Protein AF-A0A060C2E6-F1 (afdb_monomer)

InterPro domains:
  IPR013785 Aldolase-type TIM barrel [G3DSA:3.20.20.70] (1-172)
  IPR019563 Glycosyl-hydrolase 97, catalytic domain [PF10566] (2-89)
  IPR052720 Glycosyl Hydrolase Family 97 [PTHR35803] (1-172)

pLDDT: mean 97.92, std 1.61, range [87.94, 98.88]

Foldseek 3Di:
DLVVLVVCLVVVAAEDEEEQDDPAQARWDDPDVVHDTHTDGQQDPVVVVVVVVVLVSNVVSNHAYEYESHHAAQPCCVVRVSPFEYANDQACLQQQPPVVRQAPCRLVVCLVPSPVRHAHARQAAAQVCAHHPRRGNNDHNVRSLCCPVSGDTPDHHNRYDPVSCVVVVVSD

Secondary structure (DSSP, 8-state):
-HHHHHHHHHHT--EEEE---S-TT-EEE-SSTT-PPEEE-TTSHHHHHHHHHHHHHHHTTT-EEEESSPPPP-SGGGT-TTEEEE--S--THHHHH-SS---TTHHHHHHTTGGGTS--------TT-B-GGGPBPS--HHHHHHHHHHS--SS----S-HHHHTT-TTT-

Mean predicted aligned error: 2.59 Å

Sequence (172 aa):
MPKAFALYEKLGIDAVKTGYVCDAGQVERQDVPGGPVAREWHDGQWMSRHHLYVVEQAARHHIAIDAHEPIKDTGLRRTWPNWVSREGARGMEYNAWGDPPNPPSHEPTLVYTRLLSGPMDYTPGVLSLTGRNGQEIQSTLARQLALYVAIYSPIQMAADLPENYAKHLDAF

Nearest PDB structures (foldseek):
  8wg0-assembly1_B  TM=9.541E-01  e=4.405E-15  Flavobacterium johnsoniae UW101
  8wg0-assembly2_C  TM=9.394E-01  e=5.032E-15  Flavobacterium johnsoniae UW101
  8wg2-assembly1_A  TM=9.381E-01  e=5.378E-15  Flavobacterium johnsoniae UW101
  8wg2-assembly1_B  TM=9.254E-01  e=8.015E-15  Flavobacterium johnsoniae UW101
  8wg2-assembly2_D  TM=9.257E-01  e=9.784E-15  Flavobacterium johnsoniae UW101

Radius of gyration: 17.75 Å; Cα contacts (8 Å, |Δi|>4): 266; chains: 1; bounding box: 44×36×42 Å

Solvent-accessible surface area (backbone atoms only — not comparable to full-atom values): 9787 Å² total; per-residue (Å²): 108,72,71,56,47,56,48,31,44,76,71,70,47,49,66,46,79,46,75,55,94,59,62,88,52,52,45,78,44,57,95,45,95,92,49,72,78,44,68,37,37,54,75,33,75,67,38,52,50,47,57,51,49,53,47,58,57,29,47,78,53,64,24,30,34,32,31,35,63,40,55,77,62,81,55,56,41,78,81,41,65,39,45,52,34,24,3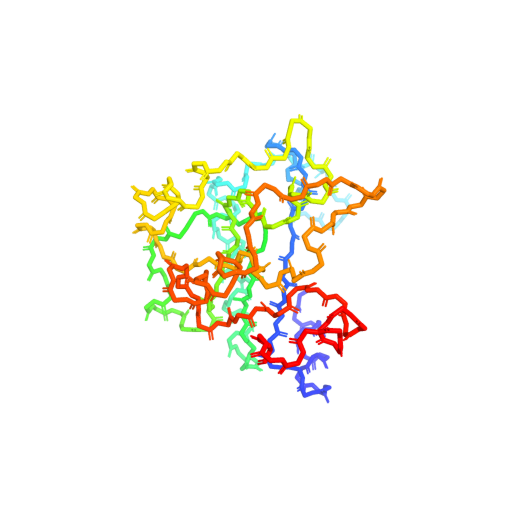9,68,59,93,40,46,65,33,29,26,72,38,90,74,42,61,56,78,61,43,67,68,48,34,56,80,47,64,49,73,37,42,46,33,49,42,44,41,41,50,66,72,39,60,27,56,97,69,31,72,35,68,69,51,60,69,54,30,60,47,35,74,70,69,50,51,38,90,63,78,53,73,58,43,57,71,75,48,46,70,76,37,65,92,81,103

Structure (mmCIF, N/CA/C/O backbone):
data_AF-A0A060C2E6-F1
#
_entry.id   AF-A0A060C2E6-F1
#
loop_
_atom_site.group_PDB
_atom_site.id
_atom_site.type_symbol
_atom_site.label_atom_id
_atom_site.label_alt_id
_atom_site.label_comp_id
_atom_site.label_asym_id
_atom_site.label_entity_id
_atom_site.label_seq_id
_atom_site.pdbx_PDB_ins_code
_atom_site.Cartn_x
_atom_site.Cartn_y
_atom_site.Cartn_z
_atom_site.occupancy
_atom_site.B_iso_or_equiv
_atom_site.auth_seq_id
_atom_site.auth_comp_id
_atom_site.auth_asym_id
_atom_site.auth_atom_id
_atom_site.pdbx_PDB_model_num
ATOM 1 N N . MET A 1 1 ? 17.604 -7.010 -10.357 1.00 87.94 1 MET A N 1
ATOM 2 C CA . MET A 1 1 ? 16.200 -7.467 -10.370 1.00 87.94 1 MET A CA 1
ATOM 3 C C . MET A 1 1 ? 16.056 -8.946 -10.742 1.00 87.94 1 MET A C 1
ATOM 5 O O . MET A 1 1 ? 15.616 -9.673 -9.863 1.00 87.94 1 MET A O 1
ATOM 9 N N . PRO A 1 2 ? 16.516 -9.463 -11.906 1.00 90.25 2 PRO A N 1
ATOM 10 C CA . PRO A 1 2 ? 16.280 -10.875 -12.266 1.00 90.25 2 PRO A CA 1
ATOM 11 C C . PRO A 1 2 ? 16.849 -11.889 -11.262 1.00 90.25 2 PRO A C 1
ATOM 13 O O . PRO A 1 2 ? 16.195 -12.859 -10.908 1.00 90.25 2 PRO A O 1
ATOM 16 N N . LYS A 1 3 ? 18.047 -11.622 -10.719 1.00 96.69 3 LYS A N 1
ATOM 17 C CA . LYS A 1 3 ? 18.658 -12.472 -9.681 1.00 96.69 3 LYS A CA 1
ATOM 18 C C . LYS A 1 3 ? 17.837 -12.537 -8.384 1.00 96.69 3 LYS A C 1
ATOM 20 O O . LYS A 1 3 ? 17.879 -13.556 -7.711 1.00 96.69 3 LYS A O 1
ATOM 25 N N . ALA A 1 4 ? 17.127 -11.461 -8.033 1.00 97.75 4 ALA A N 1
ATOM 26 C CA . ALA A 1 4 ? 16.304 -11.418 -6.826 1.00 97.75 4 ALA A CA 1
ATOM 27 C C . ALA A 1 4 ? 15.033 -12.259 -7.005 1.00 97.75 4 ALA A C 1
ATOM 29 O O . ALA A 1 4 ? 14.736 -13.086 -6.153 1.00 97.75 4 ALA A O 1
ATOM 30 N N . PHE A 1 5 ? 14.348 -12.133 -8.147 1.00 98.38 5 PHE A N 1
ATOM 31 C CA . PHE A 1 5 ? 13.170 -12.959 -8.428 1.00 98.38 5 PHE A CA 1
ATOM 32 C C . PHE A 1 5 ? 13.509 -14.442 -8.605 1.00 98.38 5 PHE A C 1
ATOM 34 O O . PHE A 1 5 ? 12.808 -15.276 -8.051 1.00 98.38 5 PHE A O 1
ATOM 41 N N . ALA A 1 6 ? 14.631 -14.781 -9.248 1.00 98.06 6 ALA A N 1
ATOM 42 C CA . ALA A 1 6 ? 15.096 -16.170 -9.310 1.00 98.06 6 ALA A CA 1
ATOM 43 C C . ALA A 1 6 ? 15.406 -16.757 -7.917 1.00 98.06 6 ALA A C 1
ATOM 45 O O . ALA A 1 6 ? 15.196 -17.945 -7.672 1.00 98.06 6 ALA A O 1
ATOM 46 N N . LEU A 1 7 ? 15.909 -15.934 -6.988 1.00 98.50 7 LEU A N 1
ATOM 47 C CA . LEU A 1 7 ? 16.091 -16.354 -5.599 1.00 98.50 7 LEU A CA 1
ATOM 48 C C . LEU A 1 7 ? 14.741 -16.578 -4.910 1.00 98.50 7 LEU A C 1
ATOM 50 O O . LEU A 1 7 ? 14.575 -17.602 -4.257 1.00 98.50 7 LEU A O 1
ATOM 54 N N . TYR A 1 8 ? 13.791 -15.655 -5.057 1.00 98.62 8 TYR A N 1
ATOM 55 C CA . TYR A 1 8 ? 12.454 -15.789 -4.477 1.00 98.62 8 TYR A CA 1
ATOM 56 C C . TYR A 1 8 ? 11.708 -17.015 -4.993 1.00 98.62 8 TYR A C 1
ATOM 58 O O . TYR A 1 8 ? 11.197 -17.780 -4.183 1.00 98.62 8 TYR A O 1
ATOM 66 N N . GLU A 1 9 ? 11.769 -17.285 -6.294 1.00 98.12 9 GLU A N 1
ATOM 67 C CA . GLU A 1 9 ? 11.239 -18.515 -6.882 1.00 98.12 9 GLU A CA 1
ATOM 68 C C . GLU A 1 9 ? 11.867 -19.762 -6.240 1.00 98.12 9 GLU A C 1
ATOM 70 O O . GLU A 1 9 ? 11.156 -20.659 -5.792 1.00 98.12 9 GLU A O 1
ATOM 75 N N . LYS A 1 10 ? 13.201 -19.800 -6.098 1.00 98.31 10 LYS A N 1
ATOM 76 C CA . LYS A 1 10 ? 13.901 -20.913 -5.433 1.00 98.31 10 LYS A CA 1
ATOM 77 C C . LYS A 1 10 ? 13.479 -21.092 -3.968 1.00 98.31 10 LYS A C 1
ATOM 79 O O . LYS A 1 10 ? 13.526 -22.208 -3.456 1.00 98.31 10 LYS A O 1
ATOM 84 N N . LEU A 1 11 ? 13.122 -20.003 -3.290 1.00 98.50 11 LEU A N 1
ATOM 85 C CA . LEU A 1 11 ? 12.660 -20.003 -1.901 1.00 98.50 11 LEU A CA 1
ATOM 86 C C . LEU A 1 11 ? 11.152 -20.273 -1.766 1.00 98.50 11 LEU A C 1
ATOM 88 O O . LEU A 1 11 ? 10.675 -20.381 -0.640 1.00 98.50 11 LEU A O 1
ATOM 92 N N . GLY A 1 12 ? 10.412 -20.392 -2.873 1.00 98.31 12 GLY A N 1
ATOM 93 C CA . GLY A 1 12 ? 8.960 -20.574 -2.858 1.00 98.31 12 GLY A CA 1
ATOM 94 C C . GLY A 1 12 ? 8.181 -19.318 -2.454 1.00 98.31 12 GLY A C 1
ATOM 95 O O . GLY A 1 12 ? 7.076 -19.437 -1.938 1.00 98.31 12 GLY A O 1
ATOM 96 N N . ILE A 1 13 ? 8.756 -18.128 -2.648 1.00 98.56 13 ILE A N 1
ATOM 97 C CA . ILE A 1 13 ? 8.090 -16.843 -2.399 1.00 98.56 13 ILE A CA 1
ATOM 98 C C . ILE A 1 13 ? 7.308 -16.452 -3.654 1.00 98.56 13 ILE A C 1
ATOM 100 O O . ILE A 1 13 ? 7.901 -16.259 -4.714 1.00 98.56 13 ILE A O 1
ATOM 104 N N . ASP A 1 14 ? 5.993 -16.306 -3.515 1.00 98.00 14 ASP A N 1
ATOM 105 C CA . ASP A 1 14 ? 5.034 -16.055 -4.597 1.00 98.00 14 ASP A CA 1
ATOM 106 C C . ASP A 1 14 ? 4.439 -14.634 -4.586 1.00 98.00 14 ASP A C 1
ATOM 108 O O . ASP A 1 14 ? 3.743 -14.249 -5.524 1.00 98.00 14 ASP A O 1
ATOM 112 N N . ALA A 1 15 ? 4.749 -13.818 -3.575 1.00 98.38 15 ALA A N 1
ATOM 113 C CA . ALA A 1 15 ? 4.339 -12.420 -3.486 1.00 98.38 15 ALA A CA 1
ATOM 114 C C . ALA A 1 15 ? 5.451 -11.540 -2.900 1.00 98.38 15 ALA A C 1
ATOM 116 O O . ALA A 1 15 ? 6.154 -11.930 -1.968 1.00 98.38 15 ALA A O 1
ATOM 117 N N . VAL A 1 16 ? 5.608 -10.331 -3.443 1.00 98.62 16 VAL A N 1
ATOM 118 C CA . VAL A 1 16 ? 6.627 -9.365 -3.018 1.00 98.62 16 VAL A CA 1
ATOM 119 C C . VAL A 1 16 ? 6.020 -7.976 -2.888 1.00 98.62 16 VAL A C 1
ATOM 121 O O . VAL A 1 16 ? 5.448 -7.441 -3.840 1.00 98.62 16 VAL A O 1
ATOM 124 N N . LYS A 1 17 ? 6.235 -7.362 -1.722 1.00 98.88 17 LYS A N 1
ATOM 125 C CA . LYS A 1 17 ? 6.035 -5.929 -1.514 1.00 98.88 17 LYS A CA 1
ATOM 126 C C . LYS A 1 17 ? 7.280 -5.160 -1.964 1.00 98.88 17 LYS A C 1
ATOM 128 O O . LYS A 1 17 ? 8.383 -5.440 -1.496 1.00 98.88 17 LYS A O 1
ATOM 133 N N . THR A 1 18 ? 7.119 -4.194 -2.862 1.00 98.69 18 THR A N 1
ATOM 134 C CA . THR A 1 18 ? 8.182 -3.261 -3.289 1.00 98.69 18 THR A CA 1
ATOM 135 C C . THR A 1 18 ? 7.919 -1.868 -2.722 1.00 98.69 18 THR A C 1
ATOM 137 O O . THR A 1 18 ? 6.757 -1.526 -2.548 1.00 98.69 18 THR A O 1
ATOM 140 N N . GLY A 1 19 ? 8.953 -1.054 -2.493 1.00 98.38 19 GLY A N 1
ATOM 141 C CA . GLY A 1 19 ? 8.812 0.332 -2.026 1.00 98.38 19 GLY A CA 1
ATOM 142 C C . GLY A 1 19 ? 9.834 1.260 -2.679 1.00 98.38 19 GLY A C 1
ATOM 143 O O . GLY A 1 19 ? 10.926 0.820 -3.052 1.00 98.38 19 GLY A O 1
ATOM 144 N N . TYR A 1 20 ? 9.467 2.531 -2.824 1.00 98.44 20 TYR A N 1
ATOM 145 C CA . TYR A 1 20 ? 10.231 3.574 -3.516 1.00 98.44 20 TYR A CA 1
ATOM 146 C C . TYR A 1 20 ? 10.250 4.868 -2.691 1.00 98.44 20 TYR A C 1
ATOM 148 O O . TYR A 1 20 ? 9.957 5.956 -3.193 1.00 98.44 20 TYR A O 1
ATOM 156 N N . VAL A 1 21 ? 10.588 4.732 -1.408 1.00 98.50 21 VAL A N 1
ATOM 157 C CA . VAL A 1 21 ? 10.610 5.824 -0.429 1.00 98.50 21 VAL A CA 1
ATOM 158 C C . VAL A 1 21 ? 11.662 6.870 -0.795 1.00 98.50 21 VAL A C 1
ATOM 160 O O . VAL A 1 21 ? 12.861 6.678 -0.595 1.00 98.50 21 VAL A O 1
ATOM 163 N N . CYS A 1 22 ? 11.193 8.003 -1.297 1.00 98.12 22 CYS A N 1
ATOM 164 C CA . CYS A 1 22 ? 11.940 9.246 -1.413 1.00 98.12 22 CYS A CA 1
ATOM 165 C C . CYS A 1 22 ? 10.949 10.401 -1.581 1.00 98.12 22 CYS A C 1
ATOM 167 O O . CYS A 1 22 ? 9.792 10.187 -1.953 1.00 98.12 22 CYS A O 1
ATOM 169 N N . ASP A 1 23 ? 11.407 11.632 -1.367 1.00 98.31 23 ASP A N 1
ATOM 170 C CA . ASP A 1 23 ? 10.582 12.794 -1.679 1.00 98.31 23 ASP A CA 1
ATOM 171 C C . ASP A 1 23 ? 10.278 12.860 -3.182 1.00 98.31 23 ASP A C 1
ATOM 173 O O . ASP A 1 23 ? 10.985 12.304 -4.035 1.00 98.31 23 ASP A O 1
ATOM 177 N N . ALA A 1 24 ? 9.214 13.583 -3.519 1.00 95.88 24 ALA A N 1
ATOM 178 C CA . ALA A 1 24 ? 8.791 13.744 -4.897 1.00 95.88 24 ALA A CA 1
ATOM 179 C C . ALA A 1 24 ? 9.901 14.392 -5.748 1.00 95.88 24 ALA A C 1
ATOM 181 O O . ALA A 1 24 ? 10.527 15.379 -5.352 1.00 95.88 24 ALA A O 1
ATOM 182 N N . GLY A 1 25 ? 10.165 13.807 -6.918 1.00 97.25 25 GLY A N 1
ATOM 183 C CA . GLY A 1 25 ? 11.249 14.248 -7.798 1.00 97.25 25 GLY A CA 1
ATOM 184 C C . GLY A 1 25 ? 12.651 13.865 -7.308 1.00 97.25 25 GLY A C 1
ATOM 185 O O . GLY A 1 25 ? 13.629 14.433 -7.792 1.00 97.25 25 GLY A O 1
ATOM 186 N N . GLN A 1 26 ? 12.774 12.948 -6.342 1.00 98.06 26 GLN A N 1
ATOM 187 C CA . GLN A 1 26 ? 14.061 12.450 -5.840 1.00 98.06 26 GLN A CA 1
ATOM 188 C C . GLN A 1 26 ? 14.312 10.971 -6.141 1.00 98.06 26 GLN A C 1
ATOM 190 O O . GLN A 1 26 ? 15.242 10.395 -5.582 1.00 98.06 26 GLN A O 1
ATOM 195 N N . VAL A 1 27 ? 13.544 10.356 -7.046 1.00 98.19 27 VAL A N 1
ATOM 196 C CA . VAL A 1 27 ? 13.866 8.998 -7.492 1.00 98.19 27 VAL A CA 1
ATOM 197 C C . VAL A 1 27 ? 15.205 9.041 -8.213 1.00 98.19 27 VAL A C 1
ATOM 199 O O . VAL A 1 27 ? 15.346 9.727 -9.226 1.00 98.19 27 VAL A O 1
ATOM 202 N N . GLU A 1 28 ? 16.185 8.307 -7.701 1.00 96.88 28 GLU A N 1
ATOM 203 C CA . GLU A 1 28 ? 17.524 8.271 -8.275 1.00 96.88 28 GLU A CA 1
ATOM 204 C C . GLU A 1 28 ? 17.630 7.229 -9.389 1.00 96.88 28 GLU A C 1
ATOM 206 O O . GLU A 1 28 ? 17.235 6.069 -9.250 1.00 96.88 28 GLU A O 1
ATOM 211 N N . ARG A 1 29 ? 18.217 7.648 -10.508 1.00 94.62 29 ARG A N 1
ATOM 212 C CA . ARG A 1 29 ? 18.491 6.810 -11.670 1.00 94.62 29 ARG A CA 1
ATOM 213 C C . ARG A 1 29 ? 19.936 6.973 -12.111 1.00 94.62 29 ARG A C 1
ATOM 215 O O . ARG A 1 29 ? 20.447 8.085 -12.180 1.00 94.62 29 ARG A O 1
ATOM 222 N N . GLN A 1 30 ? 20.553 5.872 -12.526 1.00 94.62 30 GLN A N 1
ATOM 223 C CA . GLN A 1 30 ? 21.810 5.878 -13.270 1.00 94.62 30 GLN A CA 1
ATOM 224 C C . GLN A 1 30 ? 21.623 5.097 -14.571 1.00 94.62 30 GLN A C 1
ATOM 226 O O . GLN A 1 30 ? 21.147 3.963 -14.550 1.00 94.62 30 GLN A O 1
ATOM 231 N N . ASP A 1 31 ? 22.008 5.691 -15.701 1.00 91.38 31 ASP A N 1
ATOM 232 C CA . ASP A 1 31 ? 21.896 5.039 -17.017 1.00 91.38 31 ASP A CA 1
ATOM 233 C C . ASP A 1 31 ? 22.971 3.992 -17.272 1.00 91.38 31 ASP A C 1
ATOM 235 O O . ASP A 1 31 ? 22.781 3.056 -18.047 1.00 91.38 31 ASP A O 1
ATOM 239 N N . VAL A 1 32 ? 24.103 4.143 -16.593 1.00 93.44 32 VAL A N 1
ATOM 240 C CA . VAL A 1 32 ? 25.214 3.201 -16.634 1.00 93.44 32 VAL A CA 1
ATOM 241 C C . VAL A 1 32 ? 25.689 2.927 -15.209 1.00 93.44 32 VAL A C 1
ATOM 243 O O . VAL A 1 32 ? 25.651 3.837 -14.375 1.00 93.44 32 VAL A O 1
ATOM 246 N N . PRO A 1 33 ? 26.148 1.700 -14.898 1.00 90.25 33 PRO A N 1
ATOM 247 C CA . PRO A 1 33 ? 26.710 1.390 -13.588 1.00 90.25 33 PRO A CA 1
ATOM 248 C C . PRO A 1 33 ? 27.841 2.359 -13.220 1.00 90.25 33 PRO A C 1
ATOM 250 O O . PRO A 1 33 ? 28.813 2.489 -13.962 1.00 90.25 33 PRO A O 1
ATOM 253 N N . GLY A 1 34 ? 27.702 3.049 -12.085 1.00 93.38 34 GLY A N 1
ATOM 254 C CA . GLY A 1 34 ? 28.673 4.049 -11.624 1.00 93.38 34 GLY A CA 1
ATOM 255 C C . GLY A 1 34 ? 28.631 5.393 -12.366 1.00 93.38 34 GLY A C 1
ATOM 256 O O . GLY A 1 34 ? 29.513 6.222 -12.156 1.00 93.38 34 GLY A O 1
ATOM 257 N N . GLY A 1 35 ? 27.638 5.620 -13.231 1.00 95.75 35 GLY A N 1
ATOM 258 C CA . GLY A 1 35 ? 27.428 6.894 -13.920 1.00 95.75 35 GLY A CA 1
ATOM 259 C C . GLY A 1 35 ? 26.857 8.002 -13.022 1.00 95.75 35 GLY A C 1
ATOM 260 O O . GLY A 1 35 ? 26.594 7.781 -11.838 1.00 95.75 35 GLY A O 1
ATOM 261 N N . PRO A 1 36 ? 26.630 9.210 -13.568 1.00 96.62 36 PRO A N 1
ATOM 262 C CA . PRO A 1 36 ? 25.983 10.287 -12.826 1.00 96.62 36 PRO A CA 1
ATOM 263 C C . PRO A 1 36 ? 24.552 9.905 -12.427 1.00 96.62 36 PRO A C 1
ATOM 265 O O . PRO A 1 36 ? 23.855 9.205 -13.164 1.00 96.62 36 PRO A O 1
ATOM 268 N N . VAL A 1 37 ? 24.121 10.392 -11.263 1.00 96.69 37 VAL A N 1
ATOM 269 C CA . VAL A 1 37 ? 22.749 10.223 -10.776 1.00 96.69 37 VAL A CA 1
ATOM 270 C C . VAL A 1 37 ? 21.858 11.303 -11.387 1.00 96.69 37 VAL A C 1
ATOM 272 O O . VAL A 1 37 ? 22.113 12.496 -11.228 1.00 96.69 37 VAL A O 1
ATOM 275 N N . ALA A 1 38 ? 20.805 10.875 -12.075 1.00 95.94 38 ALA A N 1
ATOM 276 C CA . ALA A 1 38 ? 19.682 11.706 -12.485 1.00 95.94 38 ALA A CA 1
ATOM 277 C C . ALA A 1 38 ? 18.524 11.544 -11.493 1.00 95.94 38 ALA A C 1
ATOM 279 O O . ALA A 1 38 ? 18.405 10.512 -10.830 1.00 95.94 38 ALA A O 1
ATOM 280 N N . ARG A 1 39 ? 17.662 12.561 -11.416 1.00 97.38 39 ARG A N 1
ATOM 281 C CA . ARG A 1 39 ? 16.454 12.542 -10.589 1.00 97.38 39 ARG A CA 1
ATOM 282 C C . ARG A 1 39 ? 15.203 12.495 -11.450 1.00 97.38 39 ARG A C 1
ATOM 284 O O . ARG A 1 39 ? 15.105 13.220 -12.436 1.00 97.38 39 ARG A O 1
ATOM 291 N N . GLU A 1 40 ? 14.259 11.657 -11.049 1.00 98.12 40 GLU A N 1
ATOM 292 C CA . GLU A 1 40 ? 12.985 11.437 -11.725 1.00 98.12 40 GLU A CA 1
ATOM 293 C C . GLU A 1 40 ? 11.814 11.593 -10.741 1.00 98.12 40 GLU A C 1
ATOM 295 O O . GLU A 1 40 ? 11.971 11.505 -9.520 1.00 98.12 40 GLU A O 1
ATOM 300 N N . TRP A 1 41 ? 10.618 11.808 -11.286 1.00 98.50 41 TRP A N 1
ATOM 301 C CA . TRP A 1 41 ? 9.361 11.744 -10.537 1.00 98.50 41 TRP A CA 1
ATOM 302 C C . TRP A 1 41 ? 8.806 10.315 -10.538 1.00 98.50 41 TRP A C 1
ATOM 304 O O . TRP A 1 41 ? 8.939 9.609 -11.543 1.00 98.50 41 TRP A O 1
ATOM 314 N N . HIS A 1 42 ? 8.129 9.906 -9.457 1.00 98.56 42 HIS A N 1
ATOM 315 C CA . HIS A 1 42 ? 7.464 8.595 -9.338 1.00 98.56 42 HIS A CA 1
ATOM 316 C C . HIS A 1 42 ? 6.437 8.324 -10.445 1.00 98.56 42 HIS A C 1
ATOM 318 O O . HIS A 1 42 ? 6.231 7.183 -10.848 1.00 98.56 42 HIS A O 1
ATOM 324 N N . ASP A 1 43 ? 5.807 9.369 -10.972 1.00 98.31 43 ASP A N 1
ATOM 325 C CA . ASP A 1 43 ? 4.786 9.306 -12.016 1.00 98.31 43 ASP A CA 1
ATOM 326 C C . ASP A 1 43 ? 5.291 9.760 -13.397 1.00 98.31 43 ASP A C 1
ATOM 328 O O . ASP A 1 43 ? 4.529 9.803 -14.366 1.00 98.31 43 ASP A O 1
ATOM 332 N N . GLY A 1 44 ? 6.593 10.033 -13.526 1.00 98.44 44 GLY A N 1
ATOM 333 C CA . GLY A 1 44 ? 7.230 10.315 -14.807 1.00 98.44 44 GLY A CA 1
ATOM 334 C C . GLY A 1 44 ? 7.233 9.103 -15.747 1.00 98.44 44 GLY A C 1
ATOM 335 O O . GLY A 1 44 ? 7.007 7.954 -15.350 1.00 98.44 44 GLY A O 1
ATOM 336 N N . GLN A 1 45 ? 7.552 9.335 -17.026 1.00 98.38 45 GLN A N 1
ATOM 337 C CA . GLN A 1 45 ? 7.634 8.257 -18.022 1.00 98.38 45 GLN A CA 1
ATOM 338 C C . GLN A 1 45 ? 8.649 7.176 -17.618 1.00 98.38 45 GLN A C 1
ATOM 340 O O . GLN A 1 45 ? 8.410 5.991 -17.865 1.00 98.38 45 GLN A O 1
ATOM 345 N N . TRP A 1 46 ? 9.773 7.568 -17.010 1.00 97.88 46 TRP A N 1
ATOM 346 C CA . TRP A 1 46 ? 10.787 6.613 -16.578 1.00 97.88 46 TRP A CA 1
ATOM 347 C C . TRP A 1 46 ? 10.232 5.656 -15.520 1.00 97.88 46 TRP A C 1
ATOM 349 O O . TRP A 1 46 ? 10.268 4.441 -15.716 1.00 97.88 46 TRP A O 1
ATOM 359 N N . MET A 1 47 ? 9.639 6.189 -14.448 1.00 98.44 47 MET A N 1
ATOM 360 C CA . MET A 1 47 ? 9.104 5.366 -13.362 1.00 98.44 47 MET A CA 1
ATOM 361 C C . MET A 1 47 ? 7.863 4.571 -13.767 1.00 98.44 47 MET A C 1
ATOM 363 O O . MET A 1 47 ? 7.739 3.406 -13.393 1.00 98.44 47 MET A O 1
ATOM 367 N N . SER A 1 48 ? 7.016 5.121 -14.644 1.00 98.56 48 SER A N 1
ATOM 368 C CA . SER A 1 48 ? 5.942 4.359 -15.300 1.00 98.56 48 SER A CA 1
ATOM 369 C C . SER A 1 48 ? 6.469 3.073 -15.951 1.00 98.56 48 SER A C 1
ATOM 371 O O . SER A 1 48 ? 5.915 1.991 -15.755 1.00 98.56 48 SER A O 1
ATOM 373 N N . ARG A 1 49 ? 7.565 3.179 -16.719 1.00 98.56 49 ARG A N 1
ATOM 374 C CA . ARG A 1 49 ? 8.208 2.031 -17.380 1.00 98.56 49 ARG A CA 1
ATOM 375 C C . ARG A 1 49 ? 8.892 1.107 -16.383 1.00 98.56 49 ARG A C 1
ATOM 377 O O . ARG A 1 49 ? 8.855 -0.104 -16.569 1.00 98.56 49 ARG A O 1
ATOM 384 N N . HIS A 1 50 ? 9.497 1.658 -15.336 1.00 98.31 50 HIS A N 1
ATOM 385 C CA . HIS A 1 50 ? 10.143 0.878 -14.291 1.00 98.31 50 HIS A CA 1
ATOM 386 C C . HIS A 1 50 ? 9.167 -0.032 -13.550 1.00 98.31 50 HIS A C 1
ATOM 388 O O . HIS A 1 50 ? 9.426 -1.228 -13.448 1.00 98.31 50 HIS A O 1
ATOM 394 N N . HIS A 1 51 ? 8.037 0.500 -13.076 1.00 98.69 51 HIS A N 1
ATOM 395 C CA . HIS A 1 51 ? 7.035 -0.317 -12.394 1.00 98.69 51 HIS A CA 1
ATOM 396 C C . HIS A 1 51 ? 6.527 -1.446 -13.294 1.00 98.69 51 HIS A C 1
ATOM 398 O O . HIS A 1 51 ? 6.460 -2.593 -12.857 1.00 98.69 51 HIS A O 1
ATOM 404 N N . LEU A 1 52 ? 6.241 -1.150 -14.568 1.00 98.75 52 LEU A N 1
ATOM 405 C CA . LEU A 1 52 ? 5.830 -2.179 -15.521 1.00 98.75 52 LEU A CA 1
ATOM 406 C C .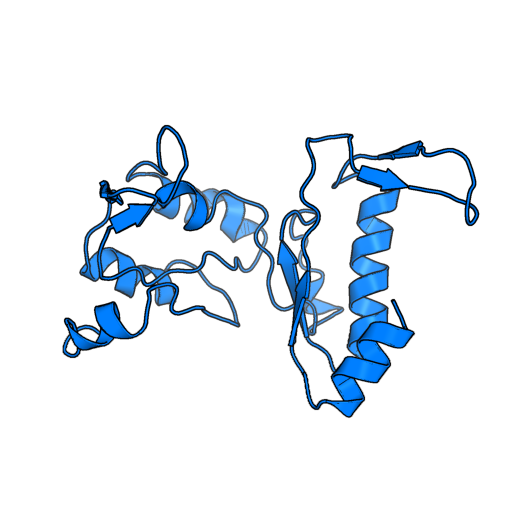 LEU A 1 52 ? 6.932 -3.225 -15.738 1.00 98.75 52 LEU A C 1
ATOM 408 O O . LEU A 1 52 ? 6.649 -4.417 -15.709 1.00 98.75 52 LEU A O 1
ATOM 412 N N . TYR A 1 53 ? 8.191 -2.800 -15.873 1.00 98.62 53 TYR A N 1
ATOM 413 C CA . TYR A 1 53 ? 9.327 -3.714 -15.974 1.00 98.62 53 TYR A CA 1
ATOM 414 C C . TYR A 1 53 ? 9.411 -4.652 -14.762 1.00 98.62 53 TYR A C 1
ATOM 416 O O . TYR A 1 53 ? 9.565 -5.857 -14.945 1.00 98.62 53 TYR A O 1
ATOM 424 N N . VAL A 1 54 ? 9.256 -4.138 -13.536 1.00 98.69 54 VAL A N 1
ATOM 425 C CA . VAL A 1 54 ? 9.255 -4.956 -12.308 1.00 98.69 54 VAL A CA 1
ATOM 426 C C . VAL A 1 54 ? 8.160 -6.019 -12.363 1.00 98.69 54 VAL A C 1
ATOM 428 O O . VAL A 1 54 ? 8.436 -7.194 -12.127 1.00 98.69 54 VAL A O 1
ATOM 431 N N . VAL A 1 55 ? 6.942 -5.615 -12.724 1.00 98.75 55 VAL A N 1
ATOM 432 C CA . VAL A 1 55 ? 5.768 -6.493 -12.824 1.00 98.75 55 VAL A CA 1
ATOM 433 C C . VAL A 1 55 ? 5.962 -7.575 -13.885 1.00 98.75 55 VAL A C 1
ATOM 435 O O . VAL A 1 55 ? 5.691 -8.745 -13.617 1.00 98.75 55 VAL A O 1
ATOM 438 N N . GLU A 1 56 ? 6.482 -7.215 -15.060 1.00 98.69 56 GLU A N 1
ATOM 439 C CA . GLU A 1 56 ? 6.779 -8.154 -16.146 1.00 98.69 56 GLU A CA 1
ATOM 440 C C . GLU A 1 56 ? 7.883 -9.147 -15.774 1.00 98.69 56 GLU A C 1
ATOM 442 O O . GLU A 1 56 ? 7.810 -10.322 -16.137 1.00 98.69 56 GLU A O 1
ATOM 447 N N . GLN A 1 57 ? 8.920 -8.694 -15.059 1.00 98.62 57 GLN A N 1
ATOM 448 C CA . GLN A 1 57 ? 9.963 -9.591 -14.566 1.00 98.62 57 GLN A CA 1
ATOM 449 C C . GLN A 1 57 ? 9.404 -10.546 -13.509 1.00 98.62 57 GLN A C 1
ATOM 451 O O . GLN A 1 57 ? 9.648 -11.743 -13.605 1.00 98.62 57 GLN A O 1
ATOM 456 N N . ALA A 1 58 ? 8.622 -10.050 -12.550 1.00 98.69 58 ALA A N 1
ATOM 457 C CA . ALA A 1 58 ? 8.004 -10.869 -11.510 1.00 98.69 58 ALA A CA 1
ATOM 458 C C . ALA A 1 58 ? 7.051 -11.928 -12.090 1.00 98.69 58 ALA A C 1
ATOM 460 O O . ALA A 1 58 ? 7.081 -13.085 -11.673 1.00 98.69 58 ALA A O 1
ATOM 461 N N . ALA A 1 59 ? 6.271 -11.568 -13.116 1.00 98.50 59 ALA A N 1
ATOM 462 C CA . ALA A 1 59 ? 5.330 -12.474 -13.773 1.00 98.50 59 ALA A CA 1
ATOM 463 C C . ALA A 1 59 ? 6.014 -13.722 -14.360 1.00 98.50 59 ALA A C 1
ATOM 465 O O . ALA A 1 59 ? 5.448 -14.811 -14.307 1.00 98.50 59 ALA A O 1
ATOM 466 N N . ARG A 1 60 ? 7.248 -13.589 -14.872 1.00 98.25 60 ARG A N 1
ATOM 467 C CA . ARG A 1 60 ? 8.043 -14.715 -15.409 1.00 98.25 60 ARG A CA 1
ATOM 468 C C . ARG A 1 60 ? 8.425 -15.747 -14.349 1.00 98.25 60 ARG A C 1
ATOM 470 O O . ARG A 1 60 ? 8.730 -16.875 -14.709 1.00 98.25 60 ARG A O 1
ATOM 477 N N . HIS A 1 61 ? 8.412 -15.344 -13.083 1.00 98.50 61 HIS A N 1
ATOM 478 C CA . HIS A 1 61 ? 8.710 -16.181 -11.925 1.00 98.50 61 HIS A CA 1
ATOM 479 C C . HIS A 1 61 ? 7.444 -16.535 -11.130 1.00 98.50 61 HIS A C 1
ATOM 481 O O . HIS A 1 61 ? 7.549 -17.032 -10.017 1.00 98.50 61 HIS A O 1
ATOM 487 N N . HIS A 1 62 ? 6.250 -16.259 -11.675 1.00 98.12 62 HIS A N 1
ATOM 488 C CA . HIS A 1 62 ? 4.966 -16.450 -10.991 1.00 98.12 62 HIS A CA 1
ATOM 489 C C . HIS A 1 62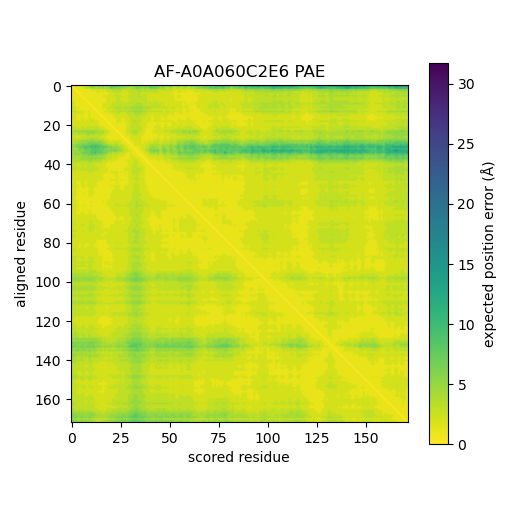 ? 4.843 -15.681 -9.663 1.00 98.12 62 HIS A C 1
ATOM 491 O O . HIS A 1 62 ? 4.172 -16.134 -8.742 1.00 98.12 62 HIS A O 1
ATOM 497 N N . ILE A 1 63 ? 5.460 -14.497 -9.585 1.00 98.81 63 ILE A N 1
ATOM 498 C CA . ILE A 1 63 ? 5.453 -13.646 -8.392 1.00 98.81 63 ILE A CA 1
ATOM 499 C C . ILE A 1 63 ? 4.445 -12.500 -8.552 1.00 98.81 63 ILE A C 1
ATOM 501 O O . ILE A 1 63 ? 4.481 -11.739 -9.529 1.00 98.81 63 ILE A O 1
ATOM 505 N N . ALA A 1 64 ? 3.565 -12.357 -7.562 1.00 98.81 64 ALA A N 1
ATOM 506 C CA . ALA A 1 64 ? 2.678 -11.219 -7.379 1.00 98.81 64 ALA A CA 1
ATOM 507 C C . ALA A 1 64 ? 3.426 -10.007 -6.795 1.00 98.81 64 ALA A C 1
ATOM 509 O O . ALA A 1 64 ? 4.340 -10.149 -5.986 1.00 98.81 64 ALA A O 1
ATOM 510 N N . ILE A 1 65 ? 3.025 -8.804 -7.200 1.00 98.88 65 ILE A N 1
ATOM 511 C CA . ILE A 1 65 ? 3.616 -7.531 -6.790 1.00 98.88 65 ILE A CA 1
ATOM 512 C C . ILE A 1 65 ? 2.573 -6.667 -6.096 1.00 98.88 65 ILE A C 1
ATOM 514 O O . ILE A 1 65 ? 1.511 -6.383 -6.657 1.00 98.88 65 ILE A O 1
ATOM 518 N N . ASP A 1 66 ? 2.945 -6.200 -4.910 1.00 98.88 66 ASP A N 1
ATOM 519 C CA . ASP A 1 66 ? 2.292 -5.131 -4.168 1.00 98.88 66 ASP A CA 1
ATOM 520 C C . ASP A 1 66 ? 3.239 -3.927 -4.070 1.00 98.88 66 ASP A C 1
ATOM 522 O O . ASP A 1 66 ? 4.330 -4.024 -3.509 1.00 98.88 66 ASP A O 1
ATOM 526 N N . ALA A 1 67 ? 2.882 -2.802 -4.688 1.00 98.75 67 ALA A N 1
ATOM 527 C CA . ALA A 1 67 ? 3.793 -1.664 -4.823 1.00 98.75 67 ALA A CA 1
ATOM 528 C C . ALA A 1 67 ? 3.438 -0.502 -3.882 1.00 98.75 67 ALA A C 1
ATOM 530 O O . ALA A 1 67 ? 2.402 0.140 -4.039 1.00 98.75 67 ALA A O 1
ATOM 531 N N . HIS A 1 68 ? 4.333 -0.182 -2.950 1.00 98.88 68 HIS A N 1
ATOM 532 C CA . HIS A 1 68 ? 4.327 1.052 -2.155 1.00 98.88 68 HIS A CA 1
ATOM 533 C C . HIS A 1 68 ? 5.137 2.146 -2.870 1.00 98.88 68 HIS A C 1
ATOM 535 O O . HIS A 1 68 ? 5.915 1.841 -3.774 1.00 98.88 68 HIS A O 1
ATOM 541 N N . GLU A 1 69 ? 4.840 3.416 -2.582 1.00 98.75 69 GLU A N 1
ATOM 542 C CA . GLU A 1 69 ? 5.219 4.597 -3.389 1.00 98.75 69 GLU A CA 1
ATOM 543 C C . GLU A 1 69 ? 5.087 4.389 -4.922 1.00 98.75 69 GLU A C 1
ATOM 545 O O . GLU A 1 69 ? 6.031 4.632 -5.684 1.00 98.75 69 GLU A O 1
ATOM 550 N N . PRO A 1 70 ? 3.936 3.892 -5.418 1.00 98.56 70 PRO A N 1
ATOM 551 C CA . PRO A 1 70 ? 3.785 3.492 -6.808 1.00 98.56 70 PRO A CA 1
ATOM 552 C C . PRO A 1 70 ? 3.391 4.672 -7.706 1.00 98.56 70 PRO A C 1
ATOM 554 O O . PRO A 1 70 ? 2.854 5.686 -7.255 1.00 98.56 70 PRO A O 1
ATOM 557 N N . ILE A 1 71 ? 3.457 4.467 -9.021 1.00 98.56 71 ILE A N 1
ATOM 558 C CA . ILE A 1 71 ? 2.555 5.187 -9.926 1.00 98.56 71 ILE A CA 1
ATOM 559 C C . ILE A 1 71 ? 1.086 4.826 -9.630 1.00 98.56 71 ILE A C 1
ATOM 561 O O . ILE A 1 71 ? 0.767 3.674 -9.309 1.00 98.56 71 ILE A O 1
ATOM 565 N N . LYS A 1 72 ? 0.164 5.789 -9.772 1.00 98.69 72 LYS A N 1
ATOM 566 C CA . LYS A 1 72 ? -1.279 5.561 -9.560 1.00 98.69 72 LYS A CA 1
ATOM 567 C C . LYS A 1 72 ? -1.812 4.386 -10.384 1.00 98.69 72 LYS A C 1
ATOM 569 O O . LYS A 1 72 ? -1.326 4.116 -11.486 1.00 98.69 72 LYS A O 1
ATOM 574 N N . ASP A 1 73 ? -2.832 3.707 -9.864 1.00 98.81 73 ASP A N 1
ATOM 575 C CA . ASP A 1 73 ? -3.491 2.642 -10.618 1.00 98.81 73 ASP A CA 1
ATOM 576 C C . ASP A 1 73 ? -4.246 3.225 -11.826 1.00 98.81 73 ASP A C 1
ATOM 578 O O . ASP A 1 73 ? -4.845 4.301 -11.775 1.00 98.81 73 ASP A O 1
ATOM 582 N N . THR A 1 74 ? -4.160 2.516 -12.944 1.00 98.75 74 THR A N 1
ATOM 583 C CA . THR A 1 74 ? -4.816 2.830 -14.220 1.00 98.75 74 THR A CA 1
ATOM 584 C C . THR A 1 74 ? -5.498 1.598 -14.821 1.00 98.75 74 THR A C 1
ATOM 586 O O . THR A 1 74 ? -5.864 1.591 -15.995 1.00 98.75 74 THR A O 1
ATOM 589 N N . GLY A 1 75 ? -5.675 0.536 -14.028 1.00 98.75 75 GLY A N 1
ATOM 590 C CA . GLY A 1 75 ? -6.338 -0.702 -14.427 1.00 98.75 75 GLY A CA 1
ATOM 591 C C . GLY A 1 75 ? -5.416 -1.745 -15.060 1.00 98.75 75 GLY A C 1
ATOM 592 O O . GLY A 1 75 ? -5.906 -2.772 -15.533 1.00 98.75 75 GLY A O 1
ATOM 593 N N . LEU A 1 76 ? -4.091 -1.539 -15.047 1.00 98.75 76 LEU A N 1
ATOM 594 C CA . LEU A 1 76 ? -3.126 -2.473 -15.648 1.00 98.75 76 LEU A CA 1
ATOM 595 C C . LEU A 1 76 ? -3.154 -3.874 -15.033 1.00 98.75 76 LEU A C 1
ATOM 597 O O . LEU A 1 76 ? -2.754 -4.812 -15.713 1.00 98.75 76 LEU A O 1
ATOM 601 N N . ARG A 1 77 ? -3.720 -4.051 -13.834 1.00 98.69 77 ARG A N 1
ATOM 602 C CA . ARG A 1 77 ? -4.031 -5.369 -13.255 1.00 98.69 77 ARG A CA 1
ATOM 603 C C . ARG A 1 77 ? -4.904 -6.258 -14.155 1.00 98.69 77 ARG A C 1
ATOM 605 O O . ARG A 1 77 ? -4.886 -7.473 -14.022 1.00 98.69 77 ARG A O 1
ATOM 612 N N . ARG A 1 78 ? -5.663 -5.681 -15.098 1.00 98.81 78 ARG A N 1
ATOM 613 C CA . ARG A 1 78 ? -6.372 -6.449 -16.137 1.00 98.81 78 ARG A CA 1
ATOM 614 C C . ARG A 1 78 ? -5.400 -7.128 -17.106 1.00 98.81 78 ARG A C 1
ATOM 616 O O . ARG A 1 78 ? -5.650 -8.252 -17.524 1.00 98.81 78 ARG A O 1
ATOM 623 N N . THR A 1 79 ? -4.341 -6.425 -17.499 1.00 98.81 79 THR A N 1
ATOM 624 C CA . THR A 1 79 ? -3.324 -6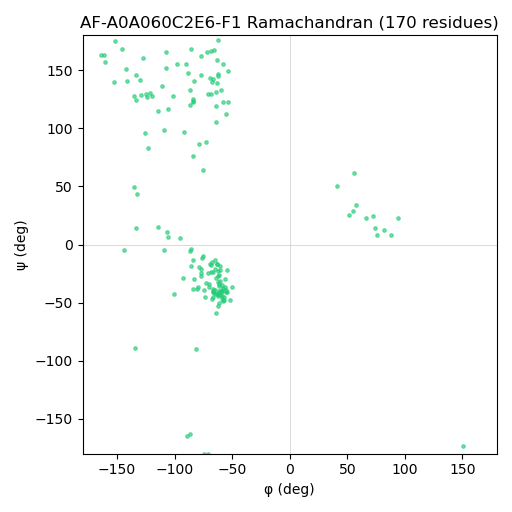.905 -18.447 1.00 98.81 79 THR A CA 1
ATOM 625 C C . THR A 1 79 ? -2.261 -7.744 -17.740 1.00 98.81 79 THR A C 1
ATOM 627 O O . THR A 1 79 ? -1.826 -8.756 -18.277 1.00 98.81 79 THR A O 1
ATOM 630 N N . TRP A 1 80 ? -1.888 -7.342 -16.525 1.00 98.75 80 TRP A N 1
ATOM 631 C CA . TRP A 1 80 ? -0.892 -7.978 -15.666 1.00 98.75 80 TRP A CA 1
ATOM 632 C C . TRP A 1 80 ? -1.521 -8.339 -14.315 1.00 98.75 80 TRP A C 1
ATOM 634 O O . TRP A 1 80 ? -1.388 -7.577 -13.355 1.00 98.75 80 TRP A O 1
ATOM 644 N N . PRO A 1 81 ? -2.219 -9.487 -14.215 1.00 98.81 81 PRO A N 1
ATOM 645 C CA . PRO A 1 81 ? -2.944 -9.879 -13.003 1.00 98.81 81 PRO A CA 1
ATOM 646 C C . PRO A 1 81 ? -2.057 -10.095 -11.776 1.00 98.81 81 PRO A C 1
ATOM 648 O O . PRO A 1 81 ? -2.563 -10.099 -10.658 1.00 98.81 81 PRO A O 1
ATOM 651 N N . ASN A 1 82 ? -0.744 -10.255 -11.970 1.00 98.81 82 ASN A N 1
ATOM 652 C CA . ASN A 1 82 ? 0.213 -10.353 -10.877 1.00 98.81 82 ASN A CA 1
ATOM 653 C C . ASN A 1 82 ? 0.516 -8.994 -10.222 1.00 98.81 82 ASN A C 1
ATOM 655 O O . ASN A 1 82 ? 1.106 -8.982 -9.153 1.00 98.81 82 ASN A O 1
ATOM 659 N N . TRP A 1 83 ? 0.108 -7.853 -10.791 1.00 98.81 83 TRP A N 1
ATOM 660 C CA . TRP A 1 83 ? 0.165 -6.564 -10.088 1.00 98.81 83 TRP A CA 1
ATOM 661 C C . TRP A 1 83 ? -1.083 -6.396 -9.212 1.00 98.81 83 TRP A C 1
ATOM 663 O O . TRP A 1 83 ? -2.047 -5.723 -9.585 1.00 98.81 83 TRP A O 1
ATOM 673 N N . VAL A 1 84 ? -1.083 -7.104 -8.082 1.00 98.62 84 VAL A N 1
ATOM 674 C CA . VAL A 1 84 ? -2.284 -7.409 -7.294 1.00 98.62 84 VAL A CA 1
ATOM 675 C C . VAL A 1 84 ? -2.805 -6.214 -6.501 1.00 98.62 84 VAL A C 1
ATOM 677 O O . VAL A 1 84 ? -4.015 -6.005 -6.439 1.00 98.62 84 VAL A O 1
ATOM 680 N N . SER A 1 85 ? -1.913 -5.412 -5.925 1.00 98.69 85 SER A N 1
ATOM 681 C CA . SER A 1 85 ? -2.278 -4.224 -5.156 1.00 98.69 85 SER A CA 1
ATOM 682 C C . SER A 1 85 ? -1.172 -3.174 -5.202 1.00 98.69 85 SER A C 1
ATOM 684 O O . SER A 1 85 ? -0.128 -3.365 -5.839 1.00 98.69 85 SER A O 1
ATOM 686 N N . ARG A 1 86 ? -1.459 -2.014 -4.619 1.00 98.88 86 ARG A N 1
ATOM 687 C CA . ARG A 1 86 ? -0.503 -0.925 -4.428 1.00 98.88 86 ARG A CA 1
ATOM 688 C C . ARG A 1 86 ? -0.997 0.024 -3.341 1.00 98.88 86 ARG A C 1
ATOM 690 O O . ARG A 1 86 ? -2.206 0.139 -3.150 1.00 98.88 86 ARG A O 1
ATOM 697 N N . GLU A 1 87 ? -0.112 0.779 -2.707 1.00 98.88 87 GLU A N 1
ATOM 698 C CA . GLU A 1 87 ? -0.512 1.783 -1.715 1.00 98.88 87 GLU A CA 1
ATOM 699 C C . GLU A 1 87 ? -0.970 3.087 -2.400 1.00 98.88 87 GLU A C 1
ATOM 701 O O . GLU A 1 87 ? -2.139 3.225 -2.773 1.00 98.88 87 GLU A O 1
ATOM 706 N N . GLY A 1 88 ? -0.062 4.037 -2.652 1.00 98.38 88 GLY A N 1
ATOM 707 C CA . GLY A 1 88 ? -0.335 5.242 -3.451 1.00 98.38 88 GLY A CA 1
ATOM 708 C C . GLY A 1 88 ? -1.344 6.215 -2.826 1.00 98.38 88 GLY A C 1
ATOM 709 O O . GLY A 1 88 ? -2.001 6.966 -3.547 1.00 98.38 88 GLY A O 1
ATOM 710 N N . ALA A 1 89 ? -1.511 6.156 -1.506 1.00 98.75 89 ALA A N 1
ATOM 711 C CA . ALA A 1 89 ? -2.229 7.101 -0.653 1.00 98.75 89 ALA A CA 1
ATOM 712 C C . ALA A 1 89 ? -1.812 6.836 0.803 1.00 98.75 89 ALA A C 1
ATOM 714 O O . ALA A 1 89 ? -1.318 5.755 1.091 1.00 98.75 89 ALA A O 1
ATOM 715 N N . ARG A 1 90 ? -2.056 7.768 1.735 1.00 98.81 90 ARG A N 1
ATOM 716 C CA . ARG A 1 90 ? -1.788 7.523 3.166 1.00 98.81 90 ARG A CA 1
ATOM 717 C C . ARG A 1 90 ? -2.530 6.262 3.642 1.00 98.81 90 ARG A C 1
ATOM 719 O O . ARG A 1 90 ? -3.764 6.277 3.690 1.00 98.81 90 ARG A O 1
ATOM 726 N N . GLY A 1 91 ? -1.794 5.204 3.978 1.00 98.69 91 GLY A N 1
ATOM 727 C CA . GLY A 1 91 ? -2.318 3.974 4.576 1.00 98.69 91 GLY A CA 1
ATOM 728 C C . GLY A 1 91 ? -2.426 4.045 6.102 1.00 98.69 91 GLY A C 1
ATOM 729 O O . GLY A 1 91 ? -2.373 5.129 6.699 1.00 98.69 91 GLY A O 1
ATOM 730 N N . MET A 1 92 ? -2.553 2.880 6.747 1.00 98.62 92 MET A N 1
ATOM 731 C CA . MET A 1 92 ? -2.577 2.761 8.212 1.00 98.62 92 MET A CA 1
ATOM 732 C C . MET A 1 92 ? -1.283 3.247 8.876 1.00 98.62 92 MET A C 1
ATOM 734 O O . MET A 1 92 ? -1.321 3.710 10.013 1.00 98.62 92 MET A O 1
ATOM 738 N N . GLU A 1 93 ? -0.143 3.203 8.184 1.00 98.62 93 GLU A N 1
ATOM 739 C CA . GLU A 1 93 ? 1.143 3.647 8.734 1.00 98.62 93 GLU A CA 1
ATOM 740 C C . GLU A 1 93 ? 1.118 5.099 9.239 1.00 98.62 93 GLU A C 1
ATOM 742 O O . GLU A 1 93 ? 1.649 5.398 10.308 1.00 98.62 93 GLU A O 1
ATOM 747 N N . TYR A 1 94 ? 0.395 5.990 8.558 1.00 98.56 94 TYR A N 1
ATOM 748 C CA . TYR A 1 94 ? 0.246 7.380 8.983 1.00 98.56 94 TYR A CA 1
ATOM 749 C C . TYR A 1 94 ? -0.568 7.527 10.275 1.00 98.56 94 TYR A C 1
ATOM 751 O O . TYR A 1 94 ? -0.463 8.555 10.940 1.00 98.56 94 TYR A O 1
ATOM 759 N N . ASN A 1 95 ? -1.342 6.517 10.679 1.00 98.44 95 ASN A N 1
ATOM 760 C CA . ASN A 1 95 ? -1.963 6.490 12.003 1.00 98.44 95 ASN A CA 1
ATOM 761 C C . ASN A 1 95 ? -0.966 6.121 13.104 1.00 98.44 95 ASN A C 1
ATOM 763 O O . ASN A 1 95 ? -1.201 6.465 14.260 1.00 98.44 95 ASN A O 1
ATOM 767 N N . ALA A 1 96 ? 0.154 5.480 12.761 1.00 98.00 96 ALA A N 1
ATOM 768 C CA . ALA A 1 96 ? 1.192 5.152 13.723 1.00 98.00 96 ALA A CA 1
ATOM 769 C C . ALA A 1 96 ? 2.099 6.343 14.054 1.00 98.00 96 ALA A C 1
ATOM 771 O O . ALA A 1 96 ? 2.537 6.443 15.196 1.00 98.00 96 ALA A O 1
ATOM 772 N N . TRP A 1 97 ? 2.416 7.200 13.080 1.00 97.44 97 TRP A N 1
ATOM 773 C CA . TRP A 1 97 ? 3.434 8.249 13.250 1.00 97.44 97 TRP A CA 1
ATOM 774 C C . TRP A 1 97 ? 3.146 9.574 12.535 1.00 97.44 97 TRP A C 1
ATOM 776 O O . TRP A 1 97 ? 3.930 10.511 12.676 1.00 97.44 97 TRP A O 1
ATOM 786 N N . GLY A 1 98 ? 2.073 9.674 11.748 1.00 97.25 98 GLY A N 1
ATOM 787 C CA . GLY A 1 98 ? 1.714 10.926 11.087 1.00 97.25 98 GLY A CA 1
ATOM 788 C C . GLY A 1 98 ? 1.309 11.991 12.104 1.00 97.25 98 GLY A C 1
ATOM 789 O O . GLY A 1 98 ? 0.619 11.680 13.073 1.00 97.25 98 GLY A O 1
ATOM 790 N N . ASP A 1 99 ? 1.696 13.239 11.844 1.00 96.00 99 ASP A N 1
ATOM 791 C CA . ASP A 1 99 ? 1.340 14.402 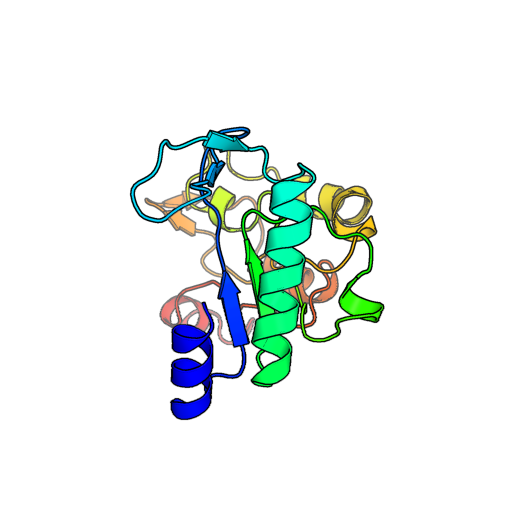12.660 1.00 96.00 99 ASP A CA 1
ATOM 792 C C . ASP A 1 99 ? 0.679 15.481 11.773 1.00 96.00 99 ASP A C 1
ATOM 794 O O . ASP A 1 99 ? 1.379 16.210 11.062 1.00 96.00 99 ASP A O 1
ATOM 798 N N . PRO A 1 100 ? -0.668 15.542 11.713 1.00 96.19 100 PRO A N 1
ATOM 799 C CA . PRO A 1 100 ? -1.625 14.679 12.416 1.00 96.19 100 PRO A CA 1
ATOM 800 C C . PRO A 1 100 ? -1.777 13.272 11.785 1.00 96.19 100 PRO A C 1
ATOM 802 O O . PRO A 1 100 ? -1.468 13.088 10.592 1.00 96.19 100 PRO A O 1
ATOM 805 N N . PRO A 1 101 ? -2.328 12.284 12.533 1.00 97.75 101 PRO A N 1
ATOM 806 C CA . PRO A 1 101 ? -2.752 10.994 11.980 1.00 97.75 101 PRO A CA 1
ATOM 807 C C . PRO A 1 101 ? -3.872 11.166 10.944 1.00 97.75 101 PRO A C 1
ATOM 809 O O . PRO A 1 101 ? -4.345 12.279 10.693 1.00 97.75 101 PRO A O 1
ATOM 812 N N . ASN A 1 102 ? -4.304 10.076 10.303 1.00 98.44 102 ASN A N 1
ATOM 813 C CA . ASN A 1 102 ? -5.421 10.169 9.365 1.00 98.44 102 ASN A CA 1
ATOM 814 C C . ASN A 1 102 ? -6.696 10.590 10.131 1.00 98.44 102 ASN A C 1
ATOM 816 O O . ASN A 1 102 ? -7.003 10.010 11.175 1.00 98.44 102 ASN A O 1
ATOM 820 N N . PRO A 1 103 ? -7.447 11.594 9.644 1.00 98.31 103 PRO A N 1
ATOM 821 C CA . PRO A 1 103 ? -8.673 12.032 10.303 1.00 98.31 103 PRO A CA 1
ATOM 822 C C . PRO A 1 103 ? -9.800 11.001 10.130 1.00 98.31 103 PRO A C 1
ATOM 824 O O . PRO A 1 103 ? -9.756 10.187 9.204 1.00 98.31 103 PRO A O 1
ATOM 827 N N . PRO A 1 104 ? -10.905 11.088 10.897 1.00 98.19 104 PRO A N 1
ATOM 828 C CA . PRO A 1 104 ? -12.006 10.133 10.803 1.00 98.19 104 PRO A CA 1
ATOM 829 C C . PRO A 1 104 ? -12.732 10.181 9.452 1.00 98.19 104 PRO A C 1
ATOM 831 O O . PRO A 1 104 ? -13.517 9.285 9.155 1.00 98.19 104 PRO A O 1
ATOM 834 N N . SER A 1 105 ? -12.503 11.210 8.633 1.00 98.38 105 SER A N 1
ATOM 835 C CA . SER A 1 105 ? -13.032 11.341 7.273 1.00 98.38 105 SER A CA 1
ATOM 836 C C . SER A 1 105 ? -12.164 10.668 6.201 1.00 98.38 105 SER A C 1
ATOM 838 O O . SER A 1 105 ? -12.568 10.648 5.037 1.00 98.38 105 SER A O 1
ATOM 840 N N . HIS A 1 106 ? -10.989 10.134 6.553 1.00 98.69 106 HIS A N 1
ATOM 841 C CA . HIS A 1 106 ? -9.993 9.648 5.592 1.00 98.69 106 HIS A CA 1
ATOM 842 C C . HIS A 1 106 ? -10.487 8.466 4.760 1.00 98.69 106 HIS A C 1
ATOM 844 O O . HIS A 1 106 ? -10.592 8.578 3.543 1.00 98.69 106 HIS A O 1
ATOM 850 N N . GLU A 1 107 ? -10.873 7.358 5.389 1.00 98.44 107 GLU A N 1
ATOM 851 C CA . GLU A 1 107 ? -11.332 6.159 4.681 1.00 98.44 107 GLU A CA 1
ATOM 852 C C . GLU A 1 107 ? -12.599 6.410 3.845 1.00 98.44 107 GLU A C 1
ATOM 854 O O . GLU A 1 107 ? -12.607 6.013 2.678 1.00 98.44 107 GLU A O 1
ATOM 859 N N . PRO A 1 108 ? -13.625 7.148 4.329 1.00 98.19 108 PRO A N 1
ATOM 860 C CA . PRO A 1 108 ? -14.720 7.599 3.471 1.00 98.19 108 PRO A CA 1
ATOM 861 C C . PRO A 1 108 ? -14.246 8.402 2.253 1.00 98.19 108 PRO A C 1
ATOM 863 O O . PRO A 1 108 ? -14.763 8.214 1.157 1.00 98.19 108 PRO A O 1
ATOM 866 N N . THR A 1 109 ? -13.239 9.265 2.412 1.00 98.75 109 THR A N 1
ATOM 867 C CA . THR A 1 109 ? -12.667 10.025 1.289 1.00 98.75 109 THR A CA 1
ATOM 868 C C . THR A 1 109 ? -11.970 9.103 0.288 1.00 98.75 109 THR A C 1
ATOM 870 O O . THR A 1 109 ? -12.148 9.279 -0.919 1.00 98.75 109 THR A O 1
ATOM 873 N N . LEU A 1 110 ? -11.220 8.094 0.753 1.00 98.75 110 LEU A N 1
ATOM 874 C CA . LEU A 1 110 ? -10.539 7.124 -0.115 1.00 98.75 110 LEU A CA 1
ATOM 875 C C . LEU A 1 110 ? -11.524 6.374 -1.022 1.00 98.75 110 LEU A C 1
ATOM 877 O O . LEU A 1 110 ? -11.238 6.218 -2.210 1.00 98.75 110 LEU A O 1
ATOM 881 N N . VAL A 1 111 ? -12.692 5.979 -0.495 1.00 98.00 111 VAL A N 1
ATOM 882 C CA . VAL A 1 111 ? -13.759 5.281 -1.247 1.00 98.00 111 VAL A CA 1
ATOM 883 C C . VAL A 1 111 ? -14.197 6.062 -2.485 1.00 98.00 111 VAL A C 1
ATOM 885 O O . VAL A 1 111 ? -14.356 5.476 -3.554 1.00 98.00 111 VAL A O 1
ATOM 888 N N . TYR A 1 112 ? -14.327 7.384 -2.374 1.00 98.19 112 TYR A N 1
ATOM 889 C CA . TYR A 1 112 ? -14.772 8.241 -3.478 1.00 98.19 112 TYR A CA 1
ATOM 890 C C . TYR A 1 112 ? -13.627 8.883 -4.271 1.00 98.19 112 TYR A C 1
ATOM 892 O O . TYR A 1 112 ? -13.880 9.703 -5.151 1.00 98.19 112 TYR A O 1
ATOM 900 N N . THR A 1 113 ? -12.369 8.537 -3.980 1.00 98.81 113 THR A N 1
ATOM 901 C CA . THR A 1 113 ? -11.195 9.103 -4.663 1.00 98.81 113 THR A CA 1
ATOM 902 C C . THR A 1 113 ? -10.193 8.017 -5.060 1.00 98.81 113 THR A C 1
ATOM 904 O O . THR A 1 113 ? -10.283 7.477 -6.161 1.00 98.81 113 THR A O 1
ATOM 907 N N . ARG A 1 114 ? -9.243 7.660 -4.185 1.00 98.75 114 ARG A N 1
ATOM 908 C CA . ARG A 1 114 ? -8.171 6.684 -4.445 1.00 98.75 114 ARG A CA 1
ATOM 909 C C . ARG A 1 114 ? -8.710 5.338 -4.922 1.00 98.75 114 ARG A C 1
ATOM 911 O O . ARG A 1 114 ? -8.135 4.758 -5.845 1.00 98.75 114 ARG A O 1
ATOM 918 N N . LEU A 1 115 ? -9.805 4.851 -4.344 1.00 98.69 115 LEU A N 1
ATOM 919 C CA . LEU A 1 115 ? -10.375 3.543 -4.681 1.00 98.69 115 LEU A CA 1
ATOM 920 C C . LEU A 1 115 ? -11.114 3.521 -6.026 1.00 98.69 115 LEU A C 1
ATOM 922 O O . LEU A 1 115 ? -11.357 2.441 -6.559 1.00 98.69 115 LEU A O 1
ATOM 926 N N . LEU A 1 116 ? -11.357 4.680 -6.652 1.00 98.75 116 LEU A N 1
ATOM 927 C CA . LEU A 1 116 ? -11.816 4.737 -8.045 1.00 98.75 116 LEU A CA 1
ATOM 928 C C . LEU A 1 116 ? -10.744 4.246 -9.033 1.00 98.75 116 LEU A C 1
ATOM 930 O O . LEU A 1 116 ? -11.076 3.827 -10.139 1.00 98.75 116 LEU A O 1
ATOM 934 N N . SER A 1 117 ? -9.462 4.301 -8.651 1.00 98.56 117 SER A N 1
ATOM 935 C CA . SER A 1 117 ? -8.351 3.873 -9.513 1.00 98.56 117 SER A CA 1
ATOM 936 C C . SER A 1 117 ? -8.093 2.361 -9.483 1.00 98.56 117 SER A C 1
ATOM 938 O O . SER A 1 117 ? -7.664 1.799 -10.490 1.00 98.56 117 SER A O 1
ATOM 940 N N . GLY A 1 118 ? -8.384 1.687 -8.365 1.00 98.69 118 GLY A N 1
ATOM 941 C CA . GLY A 1 118 ? -8.116 0.260 -8.177 1.00 98.69 118 GLY A CA 1
ATOM 942 C C . GLY A 1 118 ? -7.844 -0.123 -6.717 1.00 98.69 118 GLY A C 1
ATOM 943 O O . GLY A 1 118 ? -8.009 0.727 -5.835 1.00 98.69 118 GLY A O 1
ATOM 944 N N . PRO A 1 119 ? -7.448 -1.387 -6.452 1.00 98.81 119 PRO A N 1
ATOM 945 C CA . PRO A 1 119 ? -7.218 -1.891 -5.101 1.00 98.81 119 PRO A CA 1
ATOM 946 C C . PRO A 1 119 ? -6.158 -1.089 -4.338 1.00 98.81 119 PRO A C 1
ATOM 948 O O . PRO A 1 119 ? -5.300 -0.425 -4.938 1.00 98.81 119 PRO A O 1
ATOM 951 N N . MET A 1 120 ? -6.240 -1.135 -3.010 1.00 98.88 120 MET A N 1
ATOM 952 C CA . MET A 1 120 ? -5.285 -0.478 -2.122 1.00 98.88 120 MET A CA 1
ATOM 953 C C . MET A 1 120 ? -4.843 -1.413 -1.002 1.00 98.88 120 MET A C 1
ATOM 955 O O . MET A 1 120 ? -5.678 -1.864 -0.222 1.00 98.88 120 MET A O 1
ATOM 959 N N . ASP A 1 121 ? -3.535 -1.630 -0.871 1.00 98.88 121 ASP A N 1
ATOM 960 C CA . ASP A 1 121 ? -2.966 -2.183 0.358 1.00 98.88 121 ASP A CA 1
ATOM 961 C C . ASP A 1 121 ? -3.000 -1.100 1.447 1.00 98.88 121 ASP A C 1
ATOM 963 O O . ASP A 1 121 ? -2.102 -0.272 1.558 1.00 98.88 121 ASP A O 1
ATOM 967 N N . TYR A 1 122 ? -4.112 -1.031 2.186 1.00 98.88 122 TYR A N 1
ATOM 968 C CA . TYR A 1 122 ? -4.300 -0.056 3.267 1.00 98.88 122 TYR A CA 1
ATOM 969 C C . TYR A 1 122 ? -3.719 -0.531 4.599 1.00 98.88 122 TYR A C 1
ATOM 971 O O . TYR A 1 122 ? -3.499 0.285 5.493 1.00 98.88 122 TYR A O 1
ATOM 979 N N . THR A 1 123 ? -3.471 -1.837 4.736 1.00 98.69 123 THR A N 1
ATOM 980 C CA . THR A 1 123 ? -3.081 -2.512 5.984 1.00 98.69 123 THR A CA 1
ATOM 981 C C . THR A 1 123 ? -4.072 -2.285 7.148 1.00 98.69 123 THR A C 1
ATOM 983 O O . THR A 1 123 ? -3.725 -1.678 8.161 1.00 98.69 123 THR A O 1
ATOM 986 N N . PRO A 1 124 ? -5.349 -2.710 7.018 1.00 98.62 124 PRO A N 1
ATOM 987 C CA . PRO A 1 124 ? -6.354 -2.542 8.071 1.00 98.62 124 PRO A CA 1
ATOM 988 C C . PRO A 1 124 ? -6.110 -3.463 9.285 1.00 98.62 124 PRO A C 1
ATOM 990 O O . PRO A 1 124 ? -5.184 -4.272 9.320 1.00 98.62 124 PRO A O 1
ATOM 993 N N . GLY A 1 125 ? -6.988 -3.370 10.289 1.00 98.56 125 GLY A N 1
ATOM 994 C CA . GLY A 1 125 ? -7.087 -4.382 11.344 1.00 98.56 125 GLY A CA 1
ATOM 995 C C . GLY A 1 125 ? -6.273 -4.108 12.606 1.00 98.56 125 GLY A C 1
ATOM 996 O O . GLY A 1 125 ? -5.988 -5.045 13.339 1.00 98.56 125 GLY A O 1
ATOM 997 N N . VAL A 1 126 ? -5.917 -2.856 12.901 1.00 98.62 126 VAL A N 1
ATOM 998 C CA . VAL A 1 126 ? -5.200 -2.510 14.143 1.00 98.62 126 VAL A CA 1
ATOM 999 C C . VAL A 1 126 ? -6.176 -2.466 15.325 1.00 98.62 126 VAL A C 1
ATOM 1001 O O . VAL A 1 126 ? -6.734 -1.415 15.642 1.00 98.62 126 VAL A O 1
ATOM 1004 N N . LEU A 1 127 ? -6.434 -3.615 15.961 1.00 98.44 127 LEU A N 1
ATOM 1005 C CA . LEU A 1 127 ? -7.436 -3.755 17.032 1.00 98.44 127 LEU A CA 1
ATOM 1006 C C . LEU A 1 127 ? -7.028 -3.083 18.349 1.00 98.44 127 LEU A C 1
ATOM 1008 O O . LEU A 1 127 ? -7.896 -2.681 19.119 1.00 98.44 127 LEU A O 1
ATOM 1012 N N . SER A 1 128 ? -5.728 -2.899 18.582 1.00 97.81 128 SER A N 1
ATOM 1013 C CA . SER A 1 128 ? -5.197 -2.135 19.718 1.00 97.81 128 SER A CA 1
ATOM 1014 C C . SER A 1 128 ? -5.488 -0.634 19.646 1.00 97.81 128 SER A C 1
ATOM 1016 O O . SER A 1 128 ? -5.312 0.064 20.646 1.00 97.81 128 SER A O 1
ATOM 1018 N N . LEU A 1 129 ? -5.890 -0.127 18.471 1.00 98.25 129 LEU A N 1
ATOM 1019 C CA . LEU A 1 129 ? -6.154 1.292 18.196 1.00 98.25 129 LEU A CA 1
ATOM 1020 C C . LEU A 1 129 ? -5.001 2.229 18.601 1.00 98.25 129 LEU A C 1
ATOM 1022 O O . LEU A 1 129 ? -5.212 3.413 18.858 1.00 98.25 129 LEU A O 1
ATOM 1026 N N . THR A 1 130 ? -3.775 1.702 18.646 1.00 97.62 130 THR A N 1
ATOM 1027 C CA . THR A 1 130 ? -2.601 2.416 19.145 1.00 97.62 130 THR A CA 1
ATOM 1028 C C . THR A 1 130 ? -1.456 2.335 18.141 1.00 97.62 130 THR A C 1
ATOM 1030 O O . THR A 1 130 ? -1.071 1.265 17.681 1.00 97.62 130 THR A O 1
ATOM 1033 N N . GLY A 1 131 ? -0.908 3.498 17.814 1.00 96.38 131 GLY A N 1
ATOM 1034 C CA . GLY A 1 131 ? 0.242 3.718 16.958 1.00 96.38 131 GLY A CA 1
ATOM 1035 C C . GLY A 1 131 ? 1.579 3.709 17.699 1.00 96.38 131 GLY A C 1
ATOM 1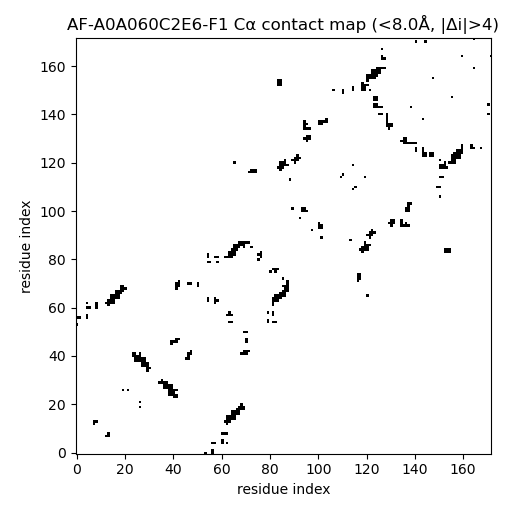036 O O . GLY A 1 131 ? 1.702 3.295 18.856 1.00 96.38 131 GLY A O 1
ATOM 1037 N N . ARG A 1 132 ? 2.620 4.221 17.034 1.00 94.88 132 ARG A N 1
ATOM 1038 C CA . ARG A 1 132 ? 3.954 4.349 17.627 1.00 94.88 132 ARG A CA 1
ATOM 1039 C C . ARG A 1 132 ? 3.891 5.306 18.817 1.00 94.88 132 ARG A C 1
ATOM 1041 O O . ARG A 1 132 ? 3.239 6.342 18.760 1.00 94.88 132 ARG A O 1
ATOM 1048 N N . ASN A 1 133 ? 4.600 4.966 19.893 1.00 95.12 133 ASN A N 1
ATOM 1049 C CA . ASN A 1 133 ? 4.687 5.783 21.110 1.00 95.12 133 ASN A CA 1
ATOM 1050 C C . ASN A 1 133 ? 3.320 6.143 21.734 1.00 95.12 133 ASN A C 1
ATOM 1052 O O . ASN A 1 133 ? 3.203 7.179 22.382 1.00 95.12 133 ASN A O 1
ATOM 1056 N N . GLY A 1 134 ? 2.297 5.301 21.555 1.00 95.31 134 GLY A N 1
ATOM 1057 C CA . GLY A 1 134 ? 0.977 5.534 22.144 1.00 95.31 134 GLY A CA 1
ATOM 1058 C C . GLY A 1 134 ? 0.087 6.501 21.359 1.00 95.31 134 GLY A C 1
ATOM 1059 O O . GLY A 1 134 ? -0.920 6.944 21.901 1.00 95.31 134 GLY A O 1
ATOM 1060 N N . GLN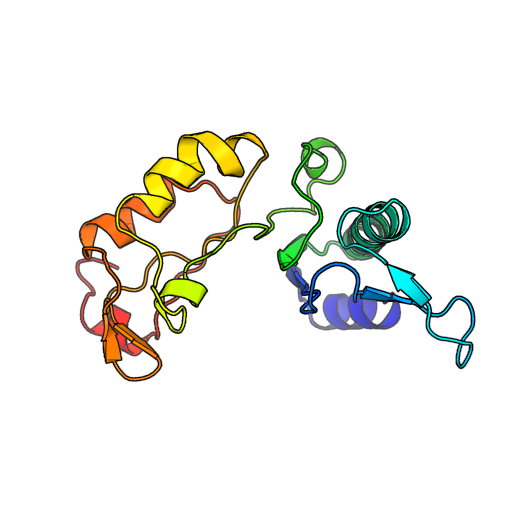 A 1 135 ? 0.437 6.846 20.113 1.00 96.62 135 GLN A N 1
ATOM 1061 C CA . GLN A 1 135 ? -0.411 7.679 19.257 1.00 96.62 135 GLN A CA 1
ATOM 1062 C C . GLN A 1 135 ? -1.792 7.035 19.072 1.00 96.62 135 GLN A C 1
ATOM 1064 O O . GLN A 1 135 ? -1.891 5.907 18.602 1.00 96.62 135 GLN A O 1
ATOM 1069 N N . GLU A 1 136 ? -2.862 7.735 19.433 1.00 97.38 136 GLU A N 1
ATOM 1070 C CA . GLU A 1 136 ? -4.220 7.208 19.289 1.00 97.38 136 GLU A CA 1
ATOM 1071 C C . GLU A 1 136 ? -4.627 7.146 17.809 1.00 97.38 136 GLU A C 1
ATOM 1073 O O . GLU A 1 136 ? -4.520 8.130 17.070 1.00 97.38 136 GLU A O 1
ATOM 1078 N N . ILE A 1 137 ? -5.119 5.986 17.373 1.00 98.06 137 ILE A N 1
ATOM 1079 C CA . ILE A 1 137 ? -5.698 5.821 16.040 1.00 98.06 137 ILE A CA 1
ATOM 1080 C C . ILE A 1 137 ? -7.157 6.264 16.101 1.00 98.06 137 ILE A C 1
ATOM 1082 O O . ILE A 1 137 ? -7.948 5.699 16.852 1.00 98.06 137 ILE A O 1
ATOM 1086 N N . GLN A 1 138 ? -7.542 7.231 15.262 1.00 97.62 138 GLN A N 1
ATOM 1087 C CA . GLN A 1 138 ? -8.896 7.802 15.237 1.00 97.62 138 GLN A CA 1
ATOM 1088 C C . GLN A 1 138 ? -9.927 6.862 14.581 1.00 97.62 138 GLN A C 1
ATOM 1090 O O . GLN A 1 138 ? -10.511 7.142 13.531 1.00 97.62 138 GLN A O 1
ATOM 1095 N N . SER A 1 139 ? -10.149 5.710 15.209 1.00 98.1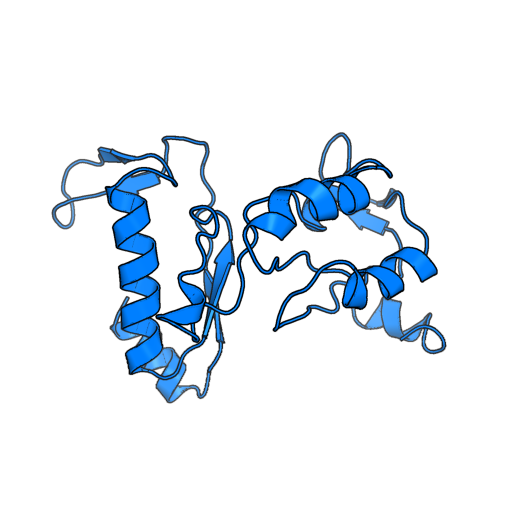2 139 SER A N 1
ATOM 1096 C CA . SER A 1 139 ? -10.998 4.620 14.741 1.00 98.12 139 SER A CA 1
ATOM 1097 C C . SER A 1 139 ? -11.686 3.930 15.919 1.00 98.12 139 SER A C 1
ATOM 1099 O O . SER A 1 139 ? -11.332 4.113 17.076 1.00 98.12 139 SER A O 1
ATOM 1101 N N . THR A 1 140 ? -12.672 3.091 15.618 1.00 98.50 140 THR A N 1
ATOM 1102 C CA . THR A 1 140 ? -13.190 2.089 16.554 1.00 98.50 140 THR A CA 1
ATOM 1103 C C . THR A 1 140 ? -12.743 0.697 16.116 1.00 98.50 140 THR A C 1
ATOM 1105 O O . THR A 1 140 ? -12.330 0.511 14.967 1.00 98.50 140 THR A O 1
ATOM 1108 N N . LEU A 1 141 ? -12.868 -0.291 17.003 1.00 98.19 141 LEU A N 1
ATOM 1109 C CA . LEU A 1 141 ? -12.590 -1.693 16.684 1.00 98.19 141 LEU A CA 1
ATOM 1110 C C . LEU A 1 141 ? -13.482 -2.189 15.530 1.00 98.19 141 LEU A C 1
ATOM 1112 O O . LEU A 1 141 ? -12.986 -2.704 14.534 1.00 98.19 141 LEU A O 1
ATOM 1116 N N . ALA A 1 142 ? -14.790 -1.915 15.592 1.00 98.62 142 ALA A N 1
ATOM 1117 C CA . ALA A 1 142 ? -15.723 -2.272 14.521 1.00 98.62 142 ALA A CA 1
ATOM 1118 C C . ALA A 1 142 ? -15.385 -1.584 13.187 1.00 98.62 142 ALA A C 1
ATOM 1120 O O . ALA A 1 142 ? -15.533 -2.185 12.124 1.00 98.62 142 ALA A O 1
ATOM 1121 N N . ARG A 1 143 ? -14.889 -0.338 13.227 1.00 98.38 143 ARG A N 1
ATOM 1122 C CA . ARG A 1 143 ? -14.413 0.348 12.022 1.00 98.38 143 ARG A CA 1
ATOM 1123 C C . ARG A 1 143 ? -13.211 -0.373 11.416 1.00 98.38 143 ARG A C 1
ATOM 1125 O O . ARG A 1 143 ? -13.215 -0.545 10.207 1.00 98.38 143 ARG A O 1
ATOM 1132 N N . GLN A 1 144 ? -12.246 -0.842 12.213 1.00 98.69 144 GLN A N 1
ATOM 1133 C CA . GLN A 1 144 ? -11.104 -1.620 11.705 1.00 98.69 144 GLN A CA 1
ATOM 1134 C C . GLN A 1 144 ? -11.545 -2.904 10.990 1.00 98.69 144 GLN A C 1
ATOM 1136 O O . GLN A 1 144 ? -11.018 -3.211 9.924 1.00 98.69 144 GLN A O 1
ATOM 1141 N N . LEU A 1 145 ? -12.557 -3.601 11.516 1.00 98.75 145 LEU A N 1
ATOM 1142 C CA . LEU A 1 145 ? -13.146 -4.774 10.858 1.00 98.75 145 LEU A CA 1
ATOM 1143 C C . LEU A 1 145 ? -13.871 -4.408 9.553 1.00 98.75 145 LEU A C 1
ATOM 1145 O O . LEU A 1 145 ? -13.750 -5.106 8.548 1.00 98.75 145 LEU A O 1
ATOM 1149 N N . ALA A 1 146 ? -14.593 -3.284 9.533 1.00 98.75 146 ALA A N 1
ATOM 1150 C CA . ALA A 1 146 ? -15.319 -2.836 8.346 1.00 98.75 146 ALA A CA 1
ATOM 1151 C C . ALA A 1 146 ? -14.396 -2.541 7.148 1.00 98.75 146 ALA A C 1
ATOM 1153 O O . ALA A 1 146 ? -14.824 -2.666 5.997 1.00 98.75 146 ALA A O 1
ATOM 1154 N N . LEU A 1 147 ? -13.130 -2.178 7.389 1.00 98.69 147 LEU A N 1
ATOM 1155 C CA . LEU A 1 147 ? -12.178 -1.844 6.326 1.00 98.69 147 LEU A CA 1
ATOM 1156 C C . LEU A 1 147 ? -11.855 -3.020 5.401 1.00 98.69 147 LEU A C 1
ATOM 1158 O O . LEU A 1 147 ? -11.626 -2.783 4.218 1.00 98.69 147 LEU A O 1
ATOM 1162 N N . TYR A 1 148 ? -11.924 -4.264 5.882 1.00 98.81 148 TYR A N 1
ATOM 1163 C CA . TYR A 1 148 ? -11.728 -5.452 5.041 1.00 98.81 148 TYR A CA 1
ATOM 1164 C C . TYR A 1 148 ? -12.776 -5.580 3.923 1.00 98.81 148 TYR A C 1
ATOM 1166 O O . TYR A 1 148 ? -12.519 -6.227 2.909 1.00 98.81 148 TYR A O 1
ATOM 1174 N N . VAL A 1 149 ? -13.946 -4.953 4.094 1.00 98.56 149 VAL A N 1
ATOM 1175 C CA . VAL A 1 149 ? -15.017 -4.903 3.088 1.00 98.56 149 VAL A CA 1
ATOM 1176 C C . VAL A 1 149 ? -15.013 -3.568 2.342 1.00 98.56 149 VAL A C 1
ATOM 1178 O O . VAL A 1 149 ? -15.178 -3.540 1.125 1.00 98.56 149 VAL A O 1
ATOM 1181 N N . ALA A 1 150 ? -14.835 -2.454 3.057 1.00 98.25 150 ALA A N 1
ATOM 1182 C CA . ALA A 1 150 ? -14.938 -1.114 2.483 1.00 98.25 150 ALA A CA 1
ATOM 1183 C C . ALA A 1 150 ? -13.747 -0.737 1.585 1.00 98.25 150 ALA A C 1
ATOM 1185 O O . ALA A 1 150 ? -13.922 -0.004 0.611 1.00 98.25 150 ALA A O 1
ATOM 1186 N N . ILE A 1 151 ? -12.543 -1.226 1.898 1.00 98.69 151 ILE A N 1
ATOM 1187 C CA . ILE A 1 151 ? -11.322 -0.961 1.135 1.00 98.69 151 ILE A CA 1
ATOM 1188 C C . ILE A 1 151 ? -10.928 -2.242 0.412 1.00 98.69 151 ILE A C 1
ATOM 1190 O O . ILE A 1 151 ? -10.315 -3.135 0.986 1.00 98.69 151 ILE A O 1
ATOM 1194 N N . TYR A 1 152 ? -11.290 -2.338 -0.865 1.00 98.75 152 TYR A N 1
ATOM 1195 C CA . TYR A 1 152 ? -10.990 -3.522 -1.662 1.00 98.75 152 TYR A CA 1
ATOM 1196 C C . TYR A 1 152 ? -9.484 -3.677 -1.930 1.00 98.75 152 TYR A C 1
ATOM 1198 O O . TYR A 1 152 ? -8.832 -2.774 -2.457 1.00 98.75 152 TYR A O 1
ATOM 1206 N N . SER A 1 153 ? -8.971 -4.875 -1.658 1.00 98.81 153 SER A N 1
ATOM 1207 C CA . SER A 1 153 ? -7.678 -5.374 -2.119 1.00 98.81 153 SER A CA 1
ATOM 1208 C C . SER A 1 153 ? -7.740 -6.904 -2.211 1.00 98.81 153 SER A C 1
ATOM 1210 O O . SER A 1 153 ? -8.353 -7.528 -1.342 1.00 98.81 153 SER A O 1
ATOM 1212 N N . PRO A 1 154 ? -7.153 -7.541 -3.244 1.00 98.50 154 PRO A N 1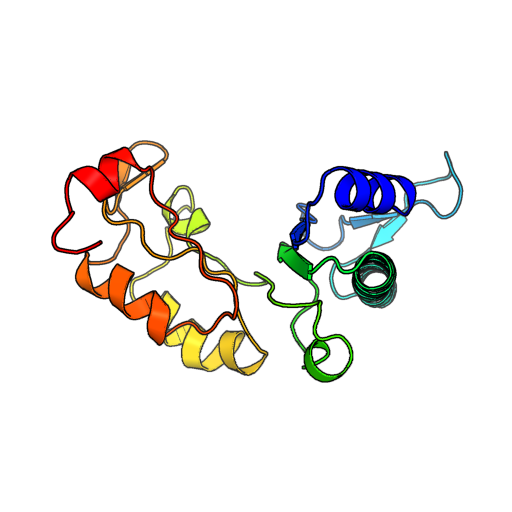
ATOM 1213 C CA . PRO A 1 154 ? -7.115 -9.005 -3.341 1.00 98.50 154 PRO A CA 1
ATOM 1214 C C . PRO A 1 154 ? -6.207 -9.653 -2.285 1.00 98.50 154 PRO A C 1
ATOM 1216 O O . PRO A 1 154 ? -6.325 -10.847 -2.031 1.00 98.50 154 PRO A O 1
ATOM 1219 N N . ILE A 1 155 ? -5.323 -8.865 -1.672 1.00 98.06 155 ILE A N 1
ATOM 1220 C CA . ILE A 1 155 ? -4.527 -9.231 -0.502 1.00 98.06 155 ILE A CA 1
ATOM 1221 C C . ILE A 1 155 ? -4.849 -8.243 0.618 1.00 98.06 155 ILE A C 1
ATOM 1223 O O . ILE A 1 155 ? -4.868 -7.035 0.391 1.00 98.06 155 ILE A O 1
ATOM 1227 N N . GLN A 1 156 ? -5.147 -8.739 1.813 1.00 98.75 156 GLN A N 1
ATOM 1228 C CA . GLN A 1 156 ? -5.443 -7.905 2.976 1.00 98.75 156 GLN A CA 1
ATOM 1229 C C . GLN A 1 156 ? -4.498 -8.291 4.100 1.00 98.75 156 GLN A C 1
ATOM 1231 O O . GLN A 1 156 ? -4.404 -9.465 4.460 1.00 98.75 156 GLN A O 1
ATOM 1236 N N . MET A 1 157 ? -3.804 -7.303 4.653 1.00 98.81 157 MET A N 1
ATOM 1237 C CA . MET A 1 157 ? -3.010 -7.497 5.856 1.00 98.81 157 MET A CA 1
ATOM 1238 C C . MET A 1 157 ? -3.912 -7.393 7.086 1.00 98.81 157 MET A C 1
ATOM 1240 O O . MET A 1 157 ? -4.764 -6.512 7.157 1.00 98.81 157 MET A O 1
ATOM 1244 N N . ALA A 1 158 ? -3.659 -8.250 8.071 1.00 98.62 158 ALA A N 1
ATOM 1245 C CA . ALA A 1 158 ? -4.031 -8.000 9.452 1.00 98.62 158 ALA A CA 1
ATOM 1246 C C . ALA A 1 158 ? -2.839 -7.307 10.127 1.00 98.62 158 ALA A C 1
ATOM 1248 O O . ALA A 1 158 ? -1.886 -7.968 10.535 1.00 98.62 158 ALA A O 1
ATOM 1249 N N . ALA A 1 159 ? -2.871 -5.973 10.211 1.00 98.38 159 ALA A N 1
ATOM 1250 C CA . ALA A 1 159 ? -1.681 -5.157 10.471 1.00 98.38 159 ALA A CA 1
ATOM 1251 C C . ALA A 1 159 ? -1.193 -5.080 11.929 1.00 98.38 159 ALA A C 1
ATOM 1253 O O . ALA A 1 159 ? -0.042 -4.711 12.159 1.00 98.38 159 ALA A O 1
ATOM 1254 N N . ASP A 1 160 ? -2.038 -5.390 12.912 1.00 98.38 160 ASP A N 1
ATOM 1255 C CA . ASP A 1 160 ? -1.634 -5.400 14.320 1.00 98.38 160 ASP A CA 1
ATOM 1256 C C . ASP A 1 160 ? -0.639 -6.522 14.658 1.00 98.38 160 ASP A C 1
ATOM 1258 O O . ASP A 1 160 ? -0.452 -7.494 13.923 1.00 98.38 160 ASP A O 1
ATOM 1262 N N . LEU A 1 161 ? -0.033 -6.402 15.833 1.00 98.00 161 LEU A N 1
ATOM 1263 C CA . LEU A 1 161 ? 0.770 -7.457 16.423 1.00 98.00 161 LEU A CA 1
ATOM 1264 C C . LEU A 1 161 ? -0.119 -8.643 16.855 1.00 98.00 161 LEU A C 1
ATOM 1266 O O . LEU A 1 161 ? -1.216 -8.426 17.387 1.00 98.00 161 LEU A O 1
ATOM 1270 N N . PRO A 1 162 ? 0.353 -9.898 16.715 1.00 98.50 162 PRO A N 1
ATOM 1271 C CA . PRO A 1 162 ? -0.379 -11.092 17.144 1.00 98.50 162 PRO A CA 1
ATOM 1272 C C . PRO A 1 162 ? -0.919 -11.034 18.579 1.00 98.50 162 PRO A C 1
ATOM 1274 O O . PRO A 1 162 ? -2.030 -11.491 18.849 1.00 98.50 162 PRO A O 1
ATOM 1277 N N . GLU A 1 163 ? -0.171 -10.433 19.507 1.00 98.19 163 GLU A N 1
ATOM 1278 C CA . GLU A 1 163 ? -0.560 -10.335 20.916 1.00 98.19 163 GLU A CA 1
ATOM 1279 C C . GLU A 1 163 ? -1.768 -9.418 21.129 1.00 98.19 163 GLU A C 1
ATOM 1281 O O . GLU A 1 163 ? -2.470 -9.550 22.132 1.00 98.19 163 GLU A O 1
ATOM 1286 N N . ASN A 1 164 ? -2.018 -8.481 20.213 1.00 98.00 164 ASN A N 1
ATOM 1287 C CA . ASN A 1 164 ? -3.191 -7.617 20.266 1.00 98.00 164 ASN A CA 1
ATOM 1288 C C . ASN A 1 164 ? -4.428 -8.336 19.721 1.00 98.00 164 ASN A C 1
ATOM 1290 O O . ASN A 1 164 ? -5.479 -8.253 20.352 1.00 98.00 164 ASN A O 1
ATOM 1294 N N . TYR A 1 165 ? -4.303 -9.148 18.665 1.00 98.56 165 TYR A N 1
ATOM 1295 C CA . TYR A 1 165 ? -5.395 -10.037 18.240 1.00 98.56 165 TYR A CA 1
ATOM 1296 C C . TYR A 1 165 ? -5.783 -11.036 19.330 1.00 98.56 165 TYR A C 1
ATOM 1298 O O . TYR A 1 165 ? -6.965 -11.232 19.595 1.00 98.56 165 TYR A O 1
ATOM 1306 N N . ALA A 1 166 ? -4.802 -11.601 20.039 1.00 98.31 166 ALA A N 1
ATOM 1307 C CA . ALA A 1 166 ? -5.056 -12.532 21.139 1.00 98.31 166 ALA A CA 1
ATOM 1308 C C . ALA A 1 166 ? -5.880 -11.922 22.296 1.00 98.31 166 ALA A C 1
ATOM 1310 O O . ALA A 1 166 ? -6.507 -12.663 23.051 1.00 98.31 166 ALA A O 1
ATOM 1311 N N . LYS A 1 167 ? -5.908 -10.587 22.440 1.00 98.00 167 LYS A N 1
ATOM 1312 C CA . LYS A 1 167 ? -6.749 -9.870 23.422 1.00 98.00 167 LYS A CA 1
ATOM 1313 C C . LYS A 1 167 ? -8.179 -9.615 22.924 1.00 98.00 167 LYS A C 1
ATOM 1315 O O . LYS A 1 167 ? -9.030 -9.250 23.730 1.00 98.00 167 LYS A O 1
ATOM 1320 N N . HIS A 1 168 ? -8.432 -9.802 21.629 1.00 96.94 168 HIS A N 1
ATOM 1321 C CA . HIS A 1 168 ? -9.678 -9.478 20.928 1.00 96.94 168 HIS A CA 1
ATOM 1322 C C . HIS A 1 168 ? -10.148 -10.652 20.042 1.00 96.94 168 HIS A C 1
ATOM 1324 O O . HIS A 1 168 ? -10.539 -10.451 18.896 1.00 96.94 168 HIS A O 1
ATOM 1330 N N . LEU A 1 169 ? -10.086 -11.891 20.555 1.00 97.38 169 LEU A N 1
ATOM 1331 C CA . LEU A 1 169 ? -10.431 -13.116 19.805 1.00 97.38 169 LEU A CA 1
ATOM 1332 C C . LEU A 1 169 ? -11.900 -13.205 19.363 1.00 97.38 169 LEU A C 1
ATOM 1334 O O . LEU A 1 169 ? -12.239 -14.044 18.542 1.00 97.38 169 LEU A O 1
ATOM 1338 N N . ASP A 1 170 ? -12.787 -12.405 19.945 1.00 97.44 170 ASP A N 1
ATOM 1339 C CA . ASP A 1 170 ? -14.177 -12.276 19.510 1.00 97.44 170 ASP A CA 1
ATOM 1340 C C . ASP A 1 170 ? -14.321 -11.402 18.255 1.00 97.44 170 ASP A C 1
ATOM 1342 O O . ASP A 1 170 ? -15.271 -11.565 17.491 1.00 97.44 170 ASP A O 1
ATOM 1346 N N . ALA A 1 171 ? -13.383 -10.475 18.052 1.00 96.88 171 ALA A N 1
ATOM 1347 C CA . ALA A 1 171 ? -13.325 -9.584 16.902 1.00 96.88 171 ALA A CA 1
ATOM 1348 C C . ALA A 1 171 ? -12.463 -10.125 15.750 1.00 96.88 171 ALA A C 1
ATOM 1350 O O . ALA A 1 171 ? -12.702 -9.742 14.604 1.00 96.88 171 ALA A O 1
ATOM 1351 N N . PHE A 1 172 ? -11.452 -10.942 16.060 1.00 95.25 172 PHE A N 1
ATOM 1352 C CA . PHE A 1 172 ? -10.526 -11.554 15.102 1.00 95.25 172 PHE A CA 1
ATOM 1353 C C . PHE A 1 172 ? -11.068 -12.874 14.543 1.00 95.25 172 PHE A C 1
ATOM 1355 O O . PHE A 1 172 ? -11.074 -13.019 13.300 1.00 95.25 172 PHE A O 1
#

Organism: NCBI:txid152831